Protein AF-A0A7I0JDN5-F1 (afdb_monomer)

Mean predicted aligned error: 4.57 Å

Secondary structure (DSSP, 8-state):
---SEEEEEEEEEETT-S--BGGGTS-TT-EEEEETT-HHHHHHHHH-SSSEEEEESSHHHHHHHHHTTS-SEEEEEHHHHHHHHHHSTTEEEPBS-SEEEEE-----TT-HHHHHHHHHHHHHH--S----

Nearest PDB structures (foldseek):
  5eyf-assembly1_A  TM=8.204E-01  e=5.327E-08  Enterococcus faecium DO
  5tuj-assembly1_C  TM=7.824E-01  e=2.638E-07  unidentified
  4i62-assembly1_A  TM=7.120E-01  e=2.638E-07  Streptococcus pneumoniae str. Canada MDR_19A
  4oen-assembly1_A  TM=6.944E-01  e=1.585E-05  Streptococcus pneumoniae str. Canada MDR_19A
  6h30-assembly2_B  TM=6.878E-01  e=5.016E-05  Lactococcus lactis subsp. lactis Il1403

Foldseek 3Di:
DFFQDKWFKFKKAFPPAPQAARVRQQAAPAEEEEAPPDPVVVLVVVVRDHYHYHYDPDQVVQVVCRVVVVGGIYMDTPVVSVVVCVVDPRMDTHPDTSDIGGDDDDDDPVPVVVVVVRVVVSVVPGPPDDDD

Sequence (132 aa):
SPPYTTVTASFLVPDSSPLGSVGHVDVEGVRIAAAKTAAYTKQLERQVRNAILLHTENPASALDMLISSQCDAAAGLTESLSRFCEENPGFRVVEGTFSKVPQAIAVHRRCAHASTFLSDFIRQHCSADKPS

pLDDT: mean 93.85, std 10.99, range [36.09, 98.75]

Radius of gyration: 17.61 Å; Cα contacts (8 Å, |Δi|>4): 240; chains: 1; bounding box: 42×34×50 Å

Structure (mmCIF, N/CA/C/O backbone):
data_AF-A0A7I0JDN5-F1
#
_entry.id   AF-A0A7I0JDN5-F1
#
loop_
_atom_site.group_PDB
_atom_site.id
_atom_site.type_symbol
_atom_site.label_atom_id
_atom_site.label_alt_id
_atom_site.label_comp_id
_atom_site.label_asym_id
_atom_site.label_entity_id
_atom_site.label_seq_id
_atom_site.pdbx_PDB_ins_code
_atom_site.Cartn_x
_atom_site.Cartn_y
_atom_site.Cartn_z
_atom_site.occupancy
_atom_site.B_iso_or_equiv
_atom_site.auth_seq_id
_atom_site.auth_comp_id
_atom_site.auth_asym_id
_atom_site.auth_atom_id
_atom_site.pdbx_PDB_model_num
ATOM 1 N N . SER A 1 1 ? 12.452 -3.022 -20.667 1.00 90.81 1 SER A N 1
ATOM 2 C CA . SER A 1 1 ? 13.223 -4.076 -19.980 1.00 90.81 1 SER A CA 1
ATOM 3 C C . SER A 1 1 ? 12.254 -5.080 -19.360 1.00 90.81 1 SER A C 1
ATOM 5 O O . SER A 1 1 ? 11.068 -4.754 -19.297 1.00 90.81 1 SER A O 1
ATOM 7 N N . PRO A 1 2 ? 12.693 -6.253 -18.865 1.00 92.56 2 PRO A N 1
ATOM 8 C CA . PRO A 1 2 ? 11.922 -6.967 -17.850 1.00 92.56 2 PRO A CA 1
ATOM 9 C C . PRO A 1 2 ? 11.759 -6.092 -16.588 1.00 92.56 2 PRO A C 1
ATOM 11 O O . PRO A 1 2 ? 12.497 -5.103 -16.435 1.00 92.56 2 PRO A O 1
ATOM 14 N N . PRO A 1 3 ? 10.795 -6.409 -15.708 1.00 92.56 3 PRO A N 1
ATOM 15 C CA . PRO A 1 3 ? 10.651 -5.714 -14.438 1.00 92.56 3 PRO A CA 1
ATOM 16 C C . PRO A 1 3 ? 11.897 -5.882 -13.567 1.00 92.56 3 PRO A C 1
ATOM 18 O O . PRO A 1 3 ? 12.467 -6.968 -13.523 1.00 92.56 3 PRO A O 1
ATOM 21 N N . TYR A 1 4 ? 12.314 -4.822 -12.879 1.00 90.69 4 TYR A N 1
ATOM 22 C CA . TYR A 1 4 ? 13.451 -4.859 -11.946 1.00 90.69 4 TYR A CA 1
ATOM 23 C C . TYR A 1 4 ? 13.026 -4.755 -10.477 1.00 90.69 4 TYR A C 1
ATOM 25 O O . TYR A 1 4 ? 13.798 -5.087 -9.585 1.00 90.69 4 TYR A O 1
ATOM 33 N N . THR A 1 5 ? 11.806 -4.285 -10.218 1.00 91.19 5 THR A N 1
ATOM 34 C CA . THR A 1 5 ? 11.171 -4.290 -8.897 1.00 91.19 5 THR A CA 1
ATOM 35 C C . THR A 1 5 ? 9.655 -4.259 -9.063 1.00 91.19 5 THR A C 1
ATOM 37 O O . THR A 1 5 ? 9.148 -4.028 -10.165 1.00 91.19 5 THR A O 1
ATOM 40 N N . THR A 1 6 ? 8.920 -4.468 -7.978 1.00 91.56 6 THR A N 1
ATOM 41 C CA . THR A 1 6 ? 7.467 -4.307 -7.940 1.00 91.56 6 THR A CA 1
ATOM 42 C C . THR A 1 6 ? 7.106 -3.348 -6.821 1.00 91.56 6 THR A C 1
ATOM 44 O O . THR A 1 6 ? 7.432 -3.587 -5.664 1.00 91.56 6 THR A O 1
ATOM 47 N N . VAL A 1 7 ? 6.393 -2.279 -7.168 1.00 93.38 7 VAL A N 1
ATOM 48 C CA . VAL A 1 7 ? 5.793 -1.382 -6.178 1.00 93.38 7 VAL A CA 1
ATOM 49 C C . VAL A 1 7 ? 4.442 -1.959 -5.791 1.00 93.38 7 VAL A C 1
ATOM 51 O O . VAL A 1 7 ? 3.606 -2.216 -6.659 1.00 93.38 7 VAL A O 1
ATOM 54 N N . THR A 1 8 ? 4.221 -2.169 -4.499 1.00 97.06 8 THR A N 1
ATOM 55 C CA . THR A 1 8 ? 2.973 -2.735 -3.988 1.00 97.06 8 THR A CA 1
ATOM 56 C C . THR A 1 8 ? 2.269 -1.783 -3.038 1.00 97.06 8 THR A C 1
ATOM 58 O O . THR A 1 8 ? 2.909 -0.967 -2.375 1.00 97.06 8 THR A O 1
ATOM 61 N N . ALA A 1 9 ? 0.944 -1.900 -2.961 1.00 98.00 9 ALA A N 1
ATOM 62 C CA . ALA A 1 9 ? 0.128 -1.178 -1.993 1.00 98.00 9 ALA A CA 1
ATOM 63 C C . ALA A 1 9 ? -0.750 -2.142 -1.190 1.00 98.00 9 ALA A C 1
ATOM 65 O O . ALA A 1 9 ? -1.279 -3.123 -1.730 1.00 98.00 9 ALA A O 1
ATOM 66 N N . SER A 1 10 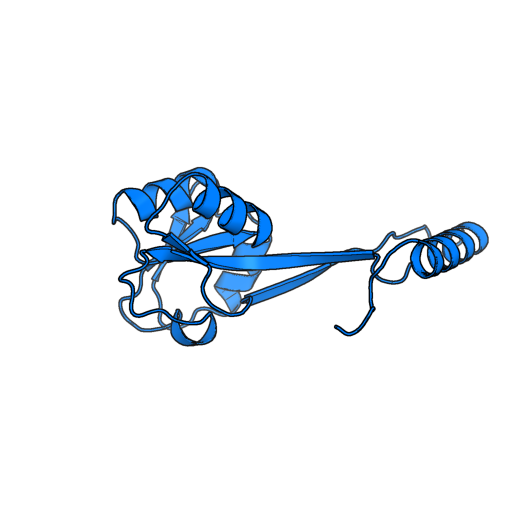? -0.879 -1.856 0.102 1.00 98.44 10 SER A N 1
ATOM 67 C CA . SER A 1 10 ? -1.680 -2.620 1.058 1.00 98.44 10 SER A CA 1
ATOM 68 C C . SER A 1 10 ? -2.325 -1.679 2.081 1.00 98.44 10 SER A C 1
ATOM 70 O O . SER A 1 10 ? -2.304 -0.456 1.908 1.00 98.44 10 SER A O 1
ATOM 72 N N . PHE A 1 11 ? -2.924 -2.254 3.118 1.00 98.62 11 PHE A N 1
ATOM 73 C CA . PHE A 1 11 ? -3.548 -1.528 4.211 1.00 98.62 11 PHE A CA 1
ATOM 74 C C . PHE A 1 11 ? -2.761 -1.695 5.504 1.00 98.62 11 PHE A C 1
ATOM 76 O O . PHE A 1 11 ? -2.255 -2.777 5.803 1.00 98.62 11 PHE A O 1
ATOM 83 N N . LEU A 1 12 ? -2.706 -0.622 6.277 1.00 98.75 12 LEU A N 1
ATOM 84 C CA . LEU A 1 12 ? -2.263 -0.607 7.659 1.00 98.75 12 LEU A CA 1
ATOM 85 C C . LEU A 1 12 ? -3.491 -0.587 8.569 1.00 98.75 12 LEU A C 1
ATOM 87 O O . LEU A 1 12 ? -4.450 0.136 8.289 1.00 98.75 12 LEU A O 1
ATOM 91 N N . VAL A 1 13 ? -3.451 -1.365 9.646 1.00 98.69 13 VAL A N 1
ATOM 92 C CA . VAL A 1 13 ? -4.510 -1.448 10.660 1.00 98.69 13 VAL A CA 1
ATOM 93 C C . VAL A 1 13 ? -3.896 -1.517 12.063 1.00 98.69 13 VAL A C 1
ATOM 95 O O . VAL A 1 13 ? -2.737 -1.920 12.188 1.00 98.69 13 VAL A O 1
ATOM 98 N N . PRO A 1 14 ? -4.637 -1.171 13.131 1.00 98.31 14 PRO A N 1
ATOM 99 C CA . PRO A 1 14 ? -4.225 -1.486 14.497 1.00 98.31 14 PRO A CA 1
ATOM 100 C C . PRO A 1 14 ? -4.066 -2.999 14.698 1.00 98.31 14 PRO A C 1
ATOM 102 O O . PRO A 1 14 ? -4.804 -3.783 14.098 1.00 98.31 14 PRO A O 1
ATOM 105 N N . ASP A 1 15 ? -3.173 -3.427 15.588 1.00 97.69 15 ASP A N 1
ATOM 106 C CA . ASP A 1 15 ? -2.943 -4.855 15.866 1.00 97.69 15 ASP A CA 1
ATOM 107 C C . ASP A 1 15 ? -4.201 -5.578 16.361 1.00 97.69 15 ASP A C 1
ATOM 109 O O . ASP A 1 15 ? -4.434 -6.736 16.013 1.00 97.69 15 ASP A O 1
ATOM 113 N N . SER A 1 16 ? -5.049 -4.874 17.115 1.00 96.62 16 SER A N 1
ATOM 114 C CA . SER A 1 16 ? -6.336 -5.368 17.617 1.00 96.62 16 SER A CA 1
ATOM 115 C C . SER A 1 16 ? -7.425 -5.479 16.544 1.00 96.62 16 SER A C 1
ATOM 117 O O . SER A 1 16 ? -8.502 -6.008 16.823 1.00 96.62 16 SER A O 1
ATOM 119 N N . SER A 1 17 ? -7.180 -4.977 15.330 1.00 97.12 17 SER A N 1
ATOM 120 C CA . SER A 1 17 ? -8.163 -4.998 14.250 1.00 97.12 17 SER A CA 1
ATOM 121 C C . SER A 1 17 ? -8.444 -6.429 13.779 1.00 97.12 17 SER A C 1
ATOM 123 O O . SER A 1 17 ? -7.500 -7.195 13.548 1.00 97.12 17 SER A O 1
ATOM 125 N N . PRO A 1 18 ? -9.719 -6.791 13.532 1.00 95.88 18 PRO A N 1
ATOM 126 C CA . PRO A 1 18 ? -10.077 -8.089 12.960 1.00 95.88 18 PRO A CA 1
ATOM 127 C C . PRO A 1 18 ? -9.708 -8.210 11.469 1.00 95.88 18 PRO A C 1
ATOM 129 O O . PRO A 1 18 ? -9.802 -9.294 10.892 1.00 95.88 18 PRO A O 1
ATOM 132 N N . LEU A 1 19 ? -9.293 -7.116 10.819 1.00 96.75 19 LEU A N 1
ATOM 133 C CA . LEU A 1 19 ? -8.948 -7.089 9.398 1.00 96.75 19 LEU A CA 1
ATOM 134 C C . LEU A 1 19 ? -7.602 -7.794 9.158 1.00 96.75 19 LEU A C 1
ATOM 136 O O . LEU A 1 19 ? -6.529 -7.217 9.337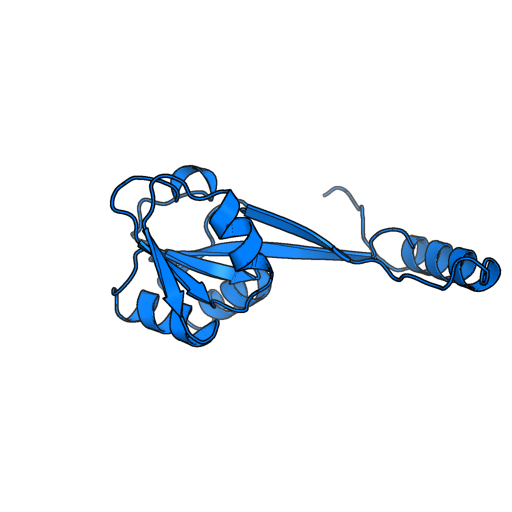 1.00 96.75 19 LEU A O 1
ATOM 140 N N . GLY A 1 20 ? -7.648 -9.078 8.802 1.00 94.00 20 GLY A N 1
ATOM 141 C CA . GLY A 1 20 ? -6.447 -9.911 8.643 1.00 94.00 20 GLY A CA 1
ATOM 142 C C . GLY A 1 20 ? -5.736 -9.756 7.296 1.00 94.00 20 GLY A C 1
ATOM 143 O O . GLY A 1 20 ? -4.510 -9.750 7.242 1.00 94.00 20 GLY A O 1
ATOM 144 N N . SER A 1 21 ? -6.492 -9.588 6.211 1.00 97.06 21 SER A N 1
ATOM 145 C CA . SER A 1 21 ? -5.965 -9.583 4.845 1.00 97.06 21 SER A CA 1
ATOM 146 C C . SER A 1 21 ? -6.687 -8.569 3.967 1.00 97.06 21 SER A C 1
ATOM 148 O O . SER A 1 21 ? -7.824 -8.191 4.250 1.00 97.06 21 SER A O 1
ATOM 150 N N . VAL A 1 22 ? -6.051 -8.173 2.862 1.00 96.75 22 VAL A N 1
ATOM 151 C CA . VAL A 1 22 ? -6.624 -7.256 1.860 1.00 96.75 22 VAL A CA 1
ATOM 152 C C . VAL A 1 22 ? -8.032 -7.671 1.416 1.00 96.75 22 VAL A C 1
ATOM 154 O O . VAL A 1 22 ? -8.887 -6.810 1.223 1.00 96.75 22 VAL A O 1
ATOM 157 N N . GLY A 1 23 ? -8.289 -8.977 1.278 1.00 93.88 23 GLY A N 1
ATOM 158 C CA . GLY A 1 23 ? -9.583 -9.503 0.835 1.00 93.88 23 GLY A CA 1
ATOM 159 C C . GLY A 1 23 ? -10.726 -9.311 1.837 1.00 93.88 23 GLY A C 1
ATOM 160 O O . GLY A 1 23 ? -11.883 -9.419 1.448 1.00 93.88 23 GLY A O 1
ATOM 161 N N . HIS A 1 24 ? -10.419 -9.007 3.099 1.00 93.19 24 HIS A N 1
ATOM 162 C CA . HIS A 1 24 ? -11.407 -8.800 4.161 1.00 93.19 24 HIS A CA 1
ATOM 163 C C . HIS A 1 24 ? -11.629 -7.322 4.511 1.00 93.19 24 HIS A C 1
ATOM 165 O O . HIS A 1 24 ? -12.427 -7.027 5.394 1.00 93.19 24 HIS A O 1
ATOM 171 N N . VAL A 1 25 ? -10.930 -6.392 3.851 1.00 95.88 25 VAL A N 1
ATOM 172 C CA . VAL A 1 25 ? -11.034 -4.953 4.154 1.00 95.88 25 VAL A CA 1
ATOM 173 C C . VAL A 1 25 ? -12.255 -4.307 3.485 1.00 95.88 25 VAL A C 1
ATOM 175 O O . VAL A 1 25 ? -12.817 -3.365 4.033 1.00 95.88 25 VAL A O 1
ATOM 178 N N . ASP A 1 26 ? -12.707 -4.815 2.334 1.00 97.19 26 ASP A N 1
ATOM 179 C CA . ASP A 1 26 ? -13.872 -4.280 1.610 1.00 97.19 26 ASP A CA 1
ATOM 180 C C . ASP A 1 26 ? -15.206 -4.840 2.137 1.00 97.19 26 ASP A C 1
ATOM 182 O O . ASP A 1 26 ? -15.904 -5.607 1.465 1.00 97.19 26 ASP A O 1
ATOM 186 N N . VAL A 1 27 ? -15.553 -4.463 3.365 1.00 96.94 27 VAL A N 1
ATOM 187 C CA . VAL A 1 27 ? -16.798 -4.854 4.039 1.00 96.94 27 VAL A CA 1
ATOM 188 C C . VAL A 1 27 ? -17.573 -3.625 4.510 1.00 96.94 27 VAL A C 1
ATOM 190 O O . VAL A 1 27 ? -17.002 -2.559 4.740 1.00 96.94 27 VAL A O 1
ATOM 193 N N . GLU A 1 28 ? -18.891 -3.772 4.641 1.00 97.38 28 GLU A N 1
ATOM 194 C CA . GLU A 1 28 ? -19.772 -2.687 5.072 1.00 97.38 28 GLU A CA 1
ATOM 195 C C . GLU A 1 28 ? -19.351 -2.136 6.445 1.00 97.38 28 GLU A C 1
ATOM 197 O O . GLU A 1 28 ? -19.009 -2.882 7.362 1.00 97.38 28 GLU A O 1
ATOM 202 N N . GLY A 1 29 ? -19.356 -0.808 6.574 1.00 96.56 29 GLY A N 1
ATOM 203 C CA . GLY A 1 29 ? -18.999 -0.105 7.807 1.00 96.56 29 GLY A CA 1
ATOM 204 C C . GLY A 1 29 ? -17.501 0.144 8.014 1.00 96.56 29 GLY A C 1
ATOM 205 O O . GLY A 1 29 ? -17.162 1.021 8.805 1.00 96.56 29 GLY A O 1
ATOM 206 N N . VAL A 1 30 ? -16.607 -0.538 7.286 1.00 98.25 30 VAL A N 1
ATOM 207 C CA . VAL A 1 30 ? -15.161 -0.257 7.347 1.00 98.25 30 VAL A CA 1
ATOM 208 C C . VAL A 1 30 ? -14.840 1.043 6.617 1.00 98.25 30 VAL A C 1
ATOM 210 O O . VAL A 1 30 ? -15.245 1.247 5.474 1.00 98.25 30 VAL A O 1
ATOM 213 N N . ARG A 1 31 ? -14.075 1.922 7.267 1.00 98.69 31 ARG A N 1
ATOM 214 C CA . ARG A 1 31 ? -13.593 3.194 6.720 1.00 98.69 31 ARG A CA 1
ATOM 215 C C . ARG A 1 31 ? -12.123 3.073 6.345 1.00 98.69 31 ARG A C 1
ATOM 217 O O . ARG A 1 31 ? -11.271 2.840 7.203 1.00 98.69 31 ARG A O 1
ATOM 224 N N . ILE A 1 32 ? -11.818 3.292 5.074 1.00 98.69 32 ILE A N 1
ATOM 225 C CA . ILE A 1 32 ? -10.467 3.210 4.520 1.00 98.69 32 ILE A CA 1
ATOM 226 C C . ILE A 1 32 ? -9.991 4.622 4.185 1.00 98.69 32 ILE A C 1
ATOM 228 O O . ILE A 1 32 ? -10.567 5.268 3.315 1.00 98.69 32 ILE A O 1
ATOM 232 N N . ALA A 1 33 ? -8.930 5.103 4.829 1.00 98.75 33 ALA A N 1
ATOM 233 C CA . ALA A 1 33 ? -8.297 6.370 4.468 1.00 98.75 33 ALA A CA 1
ATOM 234 C C . ALA A 1 33 ? -7.294 6.177 3.320 1.00 98.75 33 ALA A C 1
ATOM 236 O O . ALA A 1 33 ? -6.449 5.282 3.374 1.00 98.75 33 ALA A O 1
ATOM 237 N N . ALA A 1 34 ? -7.357 7.018 2.286 1.00 98.56 34 ALA A N 1
ATOM 238 C CA . ALA A 1 34 ? -6.432 6.978 1.154 1.00 98.56 34 ALA A CA 1
ATOM 239 C C . ALA A 1 34 ? -6.170 8.376 0.573 1.00 98.56 34 ALA A C 1
ATOM 241 O O . ALA A 1 34 ? -7.090 9.165 0.352 1.00 98.56 34 ALA A O 1
ATOM 242 N N . ALA A 1 35 ? -4.911 8.667 0.242 1.00 98.19 35 ALA A N 1
ATOM 243 C CA . ALA A 1 35 ? -4.536 9.942 -0.364 1.00 98.19 35 ALA A CA 1
ATOM 244 C C . ALA A 1 35 ? -5.141 10.092 -1.765 1.00 98.19 35 ALA A C 1
ATOM 246 O O . ALA A 1 35 ? -4.876 9.274 -2.649 1.00 98.19 35 ALA A O 1
ATOM 247 N N . LYS A 1 36 ? -5.916 11.155 -2.004 1.00 96.25 36 LYS A N 1
ATOM 248 C CA . LYS A 1 36 ? -6.699 11.340 -3.241 1.00 96.25 36 LYS A CA 1
ATOM 249 C C . LYS A 1 36 ? -5.862 11.271 -4.522 1.00 96.25 36 LYS A C 1
ATOM 251 O O . LYS A 1 36 ? -6.311 10.749 -5.536 1.00 96.25 36 LYS A O 1
ATOM 256 N N . THR A 1 37 ? -4.650 11.816 -4.492 1.00 93.12 37 THR A N 1
ATOM 257 C CA . THR A 1 37 ? -3.770 11.924 -5.667 1.00 93.12 37 THR A CA 1
ATOM 258 C C . THR A 1 37 ? -2.806 10.748 -5.817 1.00 93.12 37 THR A C 1
ATOM 260 O O . THR A 1 37 ? -2.051 10.699 -6.789 1.00 93.12 37 THR A O 1
ATOM 263 N N . ALA A 1 38 ? -2.815 9.784 -4.891 1.00 94.06 38 ALA A N 1
ATOM 264 C CA . ALA A 1 38 ? -1.908 8.650 -4.965 1.00 94.06 38 ALA A CA 1
ATOM 265 C C . ALA A 1 38 ? -2.319 7.666 -6.068 1.00 94.06 38 ALA A C 1
ATOM 267 O O . ALA A 1 38 ? -3.492 7.336 -6.249 1.00 94.06 38 ALA A O 1
ATOM 268 N N . ALA A 1 39 ? -1.323 7.138 -6.785 1.00 91.88 39 ALA A N 1
ATOM 269 C CA . ALA A 1 39 ? -1.551 6.207 -7.888 1.00 91.88 39 ALA A CA 1
ATOM 270 C C . ALA A 1 39 ? -2.314 4.941 -7.452 1.00 91.88 39 ALA A C 1
ATOM 272 O O . ALA A 1 39 ? -3.169 4.455 -8.193 1.00 91.88 39 ALA A O 1
ATOM 273 N N . TYR A 1 40 ? -2.048 4.436 -6.240 1.00 94.94 40 TYR A N 1
ATOM 274 C CA . TYR A 1 40 ? -2.744 3.270 -5.690 1.00 94.94 40 TYR A CA 1
ATOM 275 C C . TYR A 1 40 ? -4.222 3.554 -5.379 1.00 94.94 40 TYR A C 1
ATOM 277 O O . TYR A 1 40 ? -5.038 2.642 -5.488 1.00 94.94 40 TYR A O 1
ATOM 285 N N . THR A 1 41 ? -4.596 4.801 -5.066 1.00 96.44 41 THR A N 1
ATOM 286 C CA . THR A 1 41 ? -5.979 5.177 -4.727 1.00 96.44 41 THR A CA 1
ATOM 287 C C . THR A 1 41 ? -6.902 5.008 -5.921 1.00 96.44 41 THR A C 1
ATOM 289 O O . THR A 1 41 ? -7.964 4.412 -5.795 1.00 96.44 41 THR A O 1
ATOM 292 N N . LYS A 1 42 ? -6.453 5.391 -7.120 1.00 93.50 42 LYS A N 1
ATOM 293 C CA . LYS A 1 42 ? -7.218 5.169 -8.356 1.00 93.50 42 LYS A CA 1
ATOM 294 C C . LYS A 1 42 ? -7.520 3.688 -8.613 1.00 93.50 42 LYS A C 1
ATOM 296 O O . LYS A 1 42 ? -8.529 3.352 -9.229 1.00 93.50 42 LYS A O 1
ATOM 301 N N . GLN A 1 43 ? -6.615 2.792 -8.216 1.00 92.44 43 GLN A N 1
ATOM 302 C CA . GLN A 1 43 ? -6.855 1.353 -8.315 1.00 92.44 43 GLN A CA 1
ATOM 303 C C . GLN A 1 43 ? -7.808 0.878 -7.216 1.00 92.44 43 GLN A C 1
ATOM 305 O O . GLN A 1 43 ? -8.724 0.113 -7.509 1.00 92.44 43 GLN A O 1
ATOM 310 N N . LEU A 1 44 ? -7.618 1.368 -5.992 1.00 96.06 44 LEU A N 1
ATOM 311 C CA . LEU A 1 44 ? -8.454 1.061 -4.839 1.00 96.06 44 LEU A CA 1
ATOM 312 C C . LEU A 1 44 ? -9.925 1.446 -5.070 1.00 96.06 44 LEU A C 1
ATOM 314 O O . LEU A 1 44 ? -10.807 0.624 -4.853 1.00 96.06 44 LEU A O 1
ATOM 318 N N . GLU A 1 45 ? -10.185 2.635 -5.620 1.00 96.00 45 GLU A N 1
ATOM 319 C CA . GLU A 1 45 ? -11.525 3.125 -5.994 1.00 96.00 45 GLU A CA 1
ATOM 320 C C . GLU A 1 45 ? -12.271 2.196 -6.965 1.00 96.00 45 GLU A C 1
ATOM 322 O O . GLU A 1 45 ? -13.496 2.190 -7.009 1.00 96.00 45 GLU A O 1
ATOM 327 N N . ARG A 1 46 ? -11.546 1.411 -7.771 1.00 94.69 46 ARG A N 1
ATOM 328 C CA . ARG A 1 46 ? -12.145 0.445 -8.709 1.00 94.69 46 ARG A CA 1
ATOM 329 C C . ARG A 1 46 ? -12.450 -0.902 -8.059 1.00 94.69 46 ARG A C 1
ATOM 331 O O . ARG A 1 46 ? -13.164 -1.708 -8.654 1.00 94.69 46 ARG A O 1
ATOM 338 N N . GLN A 1 47 ? -11.835 -1.179 -6.914 1.00 93.44 47 GLN A N 1
ATOM 339 C CA . GLN A 1 47 ? -11.902 -2.463 -6.223 1.00 93.44 47 GLN A CA 1
ATOM 340 C C . GLN A 1 47 ? -12.883 -2.426 -5.052 1.00 93.44 47 GLN A C 1
ATOM 342 O O . GLN A 1 47 ? -13.625 -3.388 -4.888 1.00 93.44 47 GLN A O 1
ATOM 347 N N . VAL A 1 48 ? -12.899 -1.330 -4.287 1.00 96.19 48 VAL A N 1
ATOM 348 C CA . VAL A 1 48 ? -13.774 -1.139 -3.123 1.00 96.19 48 VAL A CA 1
ATOM 349 C C . VAL A 1 48 ? -1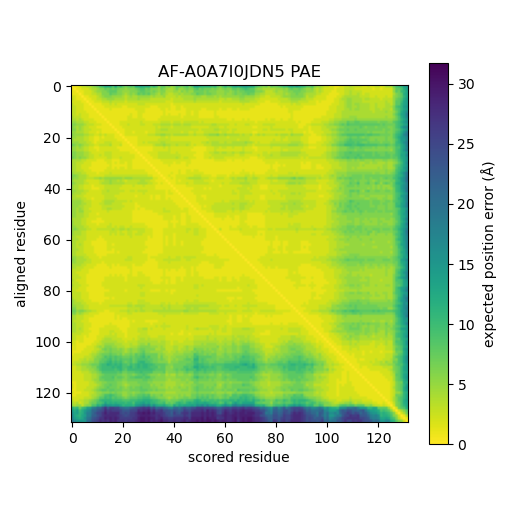5.229 -1.007 -3.565 1.00 96.19 48 VAL A C 1
ATOM 351 O O . VAL A 1 48 ? -15.542 -0.206 -4.449 1.00 96.19 48 VAL A O 1
ATOM 354 N N . ARG A 1 49 ? -16.117 -1.793 -2.951 1.00 97.06 49 ARG A N 1
ATOM 355 C CA . ARG A 1 49 ? -17.561 -1.797 -3.232 1.00 97.06 49 ARG A CA 1
ATOM 356 C C . ARG A 1 49 ? -18.426 -1.585 -1.996 1.00 97.06 49 ARG A C 1
ATOM 358 O O . ARG A 1 49 ? -19.497 -1.003 -2.131 1.00 97.06 49 ARG A O 1
ATOM 365 N N . ASN A 1 50 ? -17.989 -2.067 -0.835 1.00 97.81 50 ASN A N 1
ATOM 366 C CA . ASN A 1 50 ? -18.783 -2.093 0.396 1.00 97.81 50 ASN A CA 1
ATOM 367 C C . ASN A 1 50 ? -18.212 -1.166 1.476 1.00 97.81 50 ASN A C 1
ATOM 369 O O . ASN A 1 50 ? -18.972 -0.581 2.246 1.00 97.81 50 ASN A O 1
ATOM 373 N N . ALA A 1 51 ? -16.885 -1.035 1.542 1.00 98.25 51 ALA A N 1
ATOM 374 C CA . ALA A 1 51 ? -16.231 -0.137 2.483 1.00 98.25 51 ALA A CA 1
ATOM 375 C C . ALA A 1 51 ? -16.375 1.339 2.072 1.00 98.25 51 ALA A C 1
ATOM 377 O O . ALA A 1 51 ? -16.585 1.690 0.908 1.00 98.25 51 ALA A O 1
ATOM 378 N N . ILE A 1 52 ? -16.225 2.225 3.051 1.00 98.44 52 ILE A N 1
ATOM 379 C CA . ILE A 1 52 ? -16.278 3.675 2.879 1.00 98.44 52 ILE A CA 1
ATOM 380 C C . ILE A 1 52 ? -14.863 4.178 2.608 1.00 98.44 52 ILE A C 1
ATOM 382 O O . ILE A 1 52 ? -13.987 4.078 3.467 1.00 98.44 52 ILE A O 1
ATOM 386 N N . LEU A 1 53 ? -14.638 4.768 1.436 1.00 98.25 53 LEU A N 1
ATOM 387 C CA . LEU A 1 53 ? -13.354 5.376 1.104 1.00 98.25 53 LEU A CA 1
ATOM 388 C C . LEU A 1 53 ? -13.320 6.844 1.560 1.00 98.25 53 LEU A C 1
ATOM 390 O O . LEU A 1 53 ? -14.086 7.679 1.079 1.00 98.25 53 LEU A O 1
ATOM 394 N N . LEU A 1 54 ? -12.418 7.158 2.488 1.00 98.56 54 LEU A N 1
ATOM 395 C CA . LEU A 1 54 ? -12.149 8.503 2.989 1.00 98.56 54 LEU A CA 1
ATOM 396 C C . LEU A 1 54 ? -10.909 9.063 2.288 1.00 98.56 54 LEU A C 1
ATOM 398 O O . LEU A 1 54 ? -9.809 8.524 2.408 1.00 98.56 54 LEU A O 1
ATOM 402 N N . HIS A 1 55 ? -11.075 10.159 1.554 1.00 98.50 55 HIS A N 1
ATOM 403 C CA . HIS A 1 55 ? -9.966 10.784 0.843 1.00 98.50 55 HIS A CA 1
ATOM 404 C C . HIS A 1 55 ? -9.212 11.782 1.715 1.00 98.50 55 HIS A C 1
ATOM 406 O O . HIS A 1 55 ? -9.814 12.690 2.285 1.00 98.50 55 HIS A O 1
ATOM 412 N N . THR A 1 56 ? -7.886 11.664 1.734 1.00 98.50 56 THR A N 1
ATOM 413 C CA . THR A 1 56 ? -6.983 12.618 2.390 1.00 98.50 56 THR A CA 1
ATOM 414 C C . THR A 1 56 ? -6.155 13.400 1.373 1.00 98.50 56 THR A C 1
ATOM 416 O O . THR A 1 56 ? -6.064 13.029 0.197 1.00 98.50 56 THR A O 1
ATOM 419 N N . GLU A 1 57 ? -5.537 14.497 1.814 1.00 97.00 57 GLU A N 1
ATOM 420 C CA . GLU A 1 57 ? -4.688 15.334 0.955 1.00 97.00 57 GLU A CA 1
ATOM 421 C C . GLU A 1 57 ? -3.400 14.619 0.531 1.00 97.00 57 GLU A C 1
ATOM 423 O O . GLU A 1 57 ? -2.946 14.756 -0.605 1.00 97.00 57 GLU A O 1
ATOM 428 N N . ASN A 1 58 ? -2.818 13.835 1.439 1.00 97.50 58 ASN A N 1
ATOM 429 C CA . ASN A 1 58 ? -1.557 13.137 1.235 1.00 97.50 58 ASN A CA 1
ATOM 430 C C . ASN A 1 58 ? -1.499 11.836 2.073 1.00 97.50 58 ASN A C 1
ATOM 432 O O . ASN A 1 58 ? -2.358 11.618 2.937 1.00 97.50 58 ASN A O 1
ATOM 436 N N . PRO A 1 59 ? -0.518 10.945 1.816 1.00 96.56 59 PRO A N 1
ATOM 437 C CA . PRO A 1 59 ? -0.420 9.664 2.517 1.00 96.56 59 PRO A CA 1
ATOM 438 C C . PRO A 1 59 ? -0.195 9.782 4.027 1.00 96.56 59 PRO A C 1
ATOM 440 O O . PRO A 1 59 ? -0.738 8.969 4.766 1.00 96.56 59 PRO A O 1
ATOM 443 N N . ALA A 1 60 ? 0.552 10.789 4.494 1.00 97.00 60 ALA A N 1
ATOM 444 C CA . ALA A 1 60 ? 0.780 10.987 5.926 1.00 97.00 60 ALA A CA 1
ATOM 445 C C . ALA A 1 60 ? -0.541 11.281 6.650 1.00 97.00 60 ALA A C 1
ATOM 447 O O . ALA A 1 60 ? -0.860 10.619 7.628 1.00 97.00 60 ALA A O 1
ATOM 448 N N . SER A 1 61 ? -1.393 12.136 6.075 1.00 97.94 61 SER A N 1
ATOM 449 C CA . SER A 1 61 ? -2.717 12.417 6.639 1.00 97.94 61 SER A CA 1
ATOM 450 C C . SER A 1 61 ? -3.637 11.188 6.697 1.00 97.94 61 SER A C 1
ATOM 452 O O . SER A 1 61 ? -4.513 11.130 7.554 1.00 97.94 61 SER A O 1
ATOM 454 N N . ALA A 1 62 ? -3.462 10.190 5.819 1.00 98.44 62 ALA A N 1
ATOM 455 C CA . ALA A 1 62 ? -4.208 8.929 5.926 1.00 98.44 62 ALA A CA 1
ATOM 456 C C . ALA A 1 62 ? -3.758 8.094 7.136 1.00 98.44 62 ALA A C 1
ATOM 458 O O . ALA A 1 62 ? -4.592 7.468 7.789 1.00 98.44 62 ALA A O 1
ATOM 459 N N . LEU A 1 63 ? -2.459 8.114 7.450 1.00 98.31 63 LEU A N 1
ATOM 460 C CA . LEU A 1 63 ? -1.906 7.480 8.648 1.00 98.31 63 LEU A CA 1
ATOM 461 C C . LEU A 1 63 ? -2.341 8.229 9.913 1.00 98.31 63 LEU A C 1
ATOM 463 O O . LEU A 1 63 ? -2.789 7.591 10.860 1.00 98.31 63 LEU A O 1
ATOM 467 N N . ASP A 1 64 ? -2.321 9.564 9.903 1.00 98.06 64 ASP A N 1
ATOM 468 C CA . ASP A 1 64 ? -2.771 10.389 11.036 1.00 98.06 64 ASP A CA 1
ATOM 469 C C . ASP A 1 64 ? -4.236 10.114 11.408 1.00 98.06 64 ASP A C 1
ATOM 471 O O . ASP A 1 64 ? -4.582 10.030 12.592 1.00 98.06 64 ASP A O 1
ATOM 475 N N . MET A 1 65 ? -5.102 9.922 10.404 1.00 98.50 65 MET A N 1
ATOM 476 C CA . MET A 1 65 ? -6.494 9.518 10.622 1.00 98.50 65 MET A CA 1
ATOM 477 C C . MET A 1 65 ? -6.595 8.147 11.296 1.00 98.50 65 MET A C 1
ATOM 479 O O . MET A 1 65 ? -7.441 7.975 12.174 1.00 98.50 65 MET A O 1
ATOM 483 N N . LEU A 1 66 ? -5.741 7.189 10.923 1.00 98.44 66 LEU A N 1
ATOM 484 C CA . LEU A 1 66 ? -5.724 5.860 11.538 1.00 98.44 66 LEU A CA 1
ATOM 485 C C . LEU A 1 66 ? -5.268 5.934 12.997 1.00 98.44 66 LEU A C 1
ATOM 487 O O . LEU A 1 66 ? -5.935 5.390 13.874 1.00 98.44 66 LEU A O 1
ATOM 491 N N . ILE A 1 67 ? -4.182 6.665 13.265 1.00 97.56 67 ILE A N 1
ATOM 492 C CA . ILE A 1 67 ? -3.666 6.904 14.623 1.00 97.56 67 ILE A CA 1
ATOM 493 C C . ILE A 1 67 ? -4.745 7.561 15.492 1.00 97.56 67 ILE A C 1
ATOM 495 O O . ILE A 1 67 ? -4.966 7.165 16.635 1.00 97.56 67 ILE A O 1
ATOM 499 N N . SER A 1 68 ? -5.473 8.524 14.928 1.00 97.44 68 SER A N 1
ATOM 500 C CA . SER A 1 68 ? -6.549 9.246 15.615 1.00 97.44 68 SER A CA 1
ATOM 501 C C . SER A 1 68 ? -7.883 8.488 15.651 1.00 97.44 68 SER A C 1
ATOM 503 O O . SER A 1 68 ? -8.899 9.062 16.044 1.00 97.44 68 SER A O 1
ATOM 505 N N . SER A 1 69 ? -7.913 7.213 15.239 1.00 97.12 69 SER A N 1
ATOM 506 C CA . SER A 1 69 ? -9.116 6.360 15.196 1.00 97.12 69 SER A CA 1
ATOM 507 C C . SER A 1 69 ? -10.276 6.919 14.345 1.00 97.12 69 SER A C 1
ATOM 509 O O . SER A 1 69 ? -11.451 6.599 14.550 1.00 97.12 69 SER A O 1
ATOM 511 N N . GLN A 1 70 ? -9.965 7.767 13.363 1.00 98.19 70 GLN A N 1
ATOM 512 C 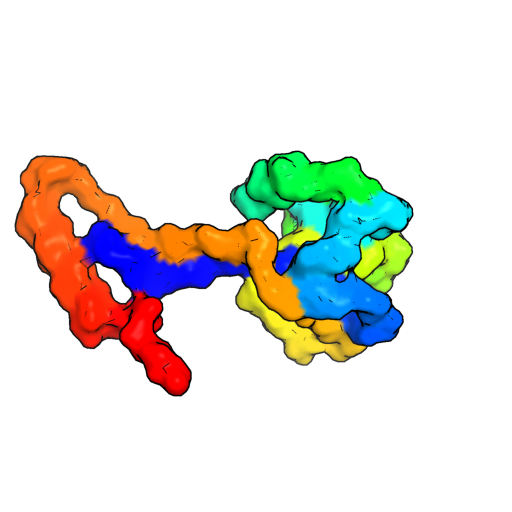CA . GLN A 1 70 ? -10.932 8.361 12.432 1.00 98.19 70 GLN A CA 1
ATOM 513 C C . GLN A 1 70 ? -11.214 7.474 11.210 1.00 98.19 70 GLN A C 1
ATOM 515 O O . GLN A 1 70 ? -12.173 7.722 10.476 1.00 98.19 70 GLN A O 1
ATOM 520 N N . CYS A 1 71 ? -10.416 6.432 11.007 1.00 98.56 71 CYS A N 1
ATOM 521 C CA . CYS A 1 71 ? -10.652 5.359 10.050 1.00 98.56 71 CYS A CA 1
ATOM 522 C C . CYS A 1 71 ? -10.242 4.012 10.661 1.00 98.56 71 CYS A C 1
ATOM 524 O O . CYS A 1 71 ? -9.638 3.968 11.731 1.00 98.56 71 CYS A O 1
ATOM 526 N N . ASP A 1 72 ? -10.588 2.923 9.981 1.00 98.50 72 ASP A N 1
ATOM 527 C CA . ASP A 1 72 ? -10.342 1.554 10.450 1.00 98.50 72 ASP A CA 1
ATOM 528 C C . ASP A 1 72 ? -9.146 0.911 9.719 1.00 98.50 72 ASP A C 1
ATOM 530 O O . ASP A 1 72 ? -8.524 -0.026 10.224 1.00 98.50 72 ASP A O 1
ATOM 534 N N . ALA A 1 73 ? -8.801 1.443 8.541 1.00 98.69 73 ALA A N 1
ATOM 535 C CA . ALA A 1 73 ? -7.619 1.089 7.765 1.00 98.69 73 ALA A CA 1
ATOM 536 C C . ALA A 1 73 ? -7.052 2.311 7.020 1.00 98.69 73 ALA A C 1
ATOM 538 O O . ALA A 1 73 ? -7.805 3.179 6.572 1.00 98.69 73 ALA A O 1
ATOM 539 N N . ALA A 1 74 ? -5.734 2.354 6.817 1.00 98.69 74 ALA A N 1
ATOM 540 C CA . ALA A 1 74 ? -5.076 3.332 5.945 1.00 98.69 74 ALA A CA 1
ATOM 541 C C . ALA A 1 74 ? -4.395 2.636 4.762 1.00 98.69 74 ALA A C 1
ATOM 543 O O . ALA A 1 74 ? -3.624 1.695 4.944 1.00 98.69 74 ALA A O 1
ATOM 544 N N . ALA A 1 75 ? -4.670 3.090 3.542 1.00 98.56 75 ALA A N 1
ATOM 545 C CA . ALA A 1 75 ? -4.049 2.574 2.329 1.00 98.56 75 ALA A CA 1
ATOM 546 C C . ALA A 1 75 ? -2.702 3.259 2.064 1.00 98.56 75 ALA A C 1
ATOM 548 O O . ALA A 1 75 ? -2.585 4.482 2.148 1.00 98.56 75 ALA A O 1
ATOM 549 N N . GLY A 1 76 ? -1.692 2.484 1.673 1.00 98.12 76 GLY A N 1
ATOM 550 C CA . GLY A 1 76 ? -0.367 3.019 1.373 1.00 98.12 76 GLY A CA 1
ATOM 551 C C . GLY A 1 76 ? 0.540 2.029 0.656 1.00 98.12 76 GLY A C 1
ATOM 552 O O . GLY A 1 76 ? 0.194 0.863 0.459 1.00 98.12 76 GLY A O 1
ATOM 553 N N . LEU A 1 77 ? 1.720 2.503 0.251 1.00 97.62 77 LEU A N 1
ATOM 554 C CA . LEU A 1 77 ? 2.760 1.635 -0.298 1.00 97.62 77 LEU A CA 1
ATOM 555 C C . LEU A 1 77 ? 3.268 0.697 0.794 1.00 97.62 77 LEU A C 1
ATOM 557 O O . LEU A 1 77 ? 3.598 1.166 1.879 1.00 97.62 77 LEU A O 1
ATOM 561 N N . THR A 1 78 ? 3.368 -0.601 0.503 1.00 97.38 78 THR A N 1
ATOM 562 C CA . THR A 1 78 ? 3.715 -1.622 1.506 1.00 97.38 78 THR A CA 1
ATOM 563 C C . THR A 1 78 ? 5.008 -1.282 2.247 1.00 97.38 78 THR A C 1
ATOM 565 O O . THR A 1 78 ? 5.020 -1.334 3.466 1.00 97.38 78 THR A O 1
ATOM 568 N N . GLU A 1 79 ? 6.052 -0.840 1.540 1.00 95.88 79 GLU A N 1
ATOM 569 C CA . GLU A 1 79 ? 7.327 -0.435 2.151 1.00 95.88 79 GLU A CA 1
ATOM 570 C C . GLU A 1 79 ? 7.170 0.751 3.119 1.00 95.88 79 GLU A C 1
ATOM 572 O O . GLU A 1 79 ? 7.719 0.737 4.219 1.00 95.88 79 GLU A O 1
ATOM 577 N N . SER A 1 80 ? 6.383 1.765 2.743 1.00 96.81 80 SER A N 1
ATOM 578 C CA . SER A 1 80 ? 6.116 2.922 3.605 1.00 96.81 80 SER A CA 1
ATOM 579 C C . SER A 1 80 ? 5.312 2.533 4.845 1.00 96.81 80 SER A C 1
ATOM 581 O O . SER A 1 80 ? 5.589 3.038 5.928 1.00 96.81 80 SER A O 1
ATOM 583 N N . LEU A 1 81 ? 4.343 1.626 4.697 1.00 98.19 81 LEU A N 1
ATOM 584 C CA . LEU A 1 81 ? 3.552 1.120 5.818 1.00 98.19 81 LEU A CA 1
ATOM 585 C C . LEU A 1 81 ? 4.395 0.250 6.761 1.00 98.19 81 LEU A C 1
ATOM 587 O O . LEU A 1 81 ? 4.273 0.377 7.973 1.00 98.19 81 LEU A O 1
ATOM 591 N N . SER A 1 82 ? 5.279 -0.593 6.221 1.00 97.12 82 SER A N 1
ATOM 592 C CA . SER A 1 82 ? 6.203 -1.400 7.023 1.00 97.12 82 SER A CA 1
ATOM 593 C C . SER A 1 82 ? 7.150 -0.526 7.842 1.00 97.12 82 SER A C 1
ATOM 595 O O . SER A 1 82 ? 7.281 -0.752 9.040 1.00 97.12 82 SER A O 1
ATOM 597 N N . ARG A 1 83 ? 7.733 0.519 7.239 1.00 97.56 83 ARG A N 1
ATOM 598 C CA . ARG A 1 83 ? 8.552 1.490 7.983 1.00 97.56 83 ARG A CA 1
ATOM 599 C C . ARG A 1 83 ? 7.748 2.184 9.080 1.00 97.56 83 ARG A C 1
ATOM 601 O O . ARG A 1 83 ? 8.231 2.343 10.193 1.00 97.56 83 ARG A O 1
ATOM 608 N N . PHE A 1 84 ? 6.502 2.553 8.786 1.00 97.88 84 PHE A N 1
ATOM 609 C CA . PHE A 1 84 ? 5.629 3.141 9.794 1.00 97.88 84 PHE A CA 1
ATOM 610 C C . PHE A 1 84 ? 5.419 2.200 10.995 1.00 97.88 84 PHE A C 1
ATOM 612 O O . PHE A 1 84 ? 5.492 2.672 12.126 1.00 97.88 84 PHE A O 1
ATOM 619 N N . CYS A 1 85 ? 5.221 0.891 10.780 1.00 97.50 85 CYS A N 1
ATOM 620 C CA . CYS A 1 85 ? 5.127 -0.102 11.863 1.00 97.50 85 CYS A CA 1
ATOM 621 C C . CYS A 1 85 ? 6.403 -0.192 12.713 1.00 97.50 85 CYS A C 1
ATOM 623 O O . CYS A 1 85 ? 6.313 -0.380 13.923 1.00 97.50 85 CYS A O 1
ATOM 625 N N . GLU A 1 86 ? 7.584 -0.082 12.097 1.00 96.94 86 GLU A N 1
ATOM 626 C CA . GLU A 1 86 ? 8.867 -0.110 12.818 1.00 96.94 86 GLU A CA 1
ATOM 627 C C . GLU A 1 86 ? 8.993 1.073 13.790 1.00 96.94 86 GLU A C 1
ATOM 629 O O . GLU A 1 86 ? 9.534 0.929 14.886 1.00 96.94 86 GLU A O 1
ATOM 634 N N . GLU A 1 87 ? 8.463 2.232 13.400 1.00 96.50 87 GLU A N 1
ATOM 635 C CA . GLU A 1 87 ? 8.497 3.468 14.186 1.00 96.50 87 GLU A CA 1
ATOM 636 C C . GLU A 1 87 ? 7.320 3.583 15.174 1.00 96.50 87 GLU A C 1
ATOM 638 O O . GLU A 1 87 ? 7.421 4.290 16.177 1.00 96.50 87 GLU A O 1
ATOM 643 N N . ASN A 1 88 ? 6.209 2.885 14.913 1.00 96.19 88 ASN A N 1
ATOM 644 C CA . ASN A 1 88 ? 4.951 3.002 15.653 1.00 96.19 88 ASN A CA 1
ATOM 645 C C . ASN A 1 88 ? 4.399 1.608 16.009 1.00 96.19 88 ASN A C 1
ATOM 647 O O . ASN A 1 88 ? 3.618 1.034 15.242 1.00 96.19 88 ASN A O 1
ATOM 651 N N . PRO A 1 89 ? 4.766 1.057 17.182 1.00 95.69 89 PRO A N 1
ATOM 652 C CA . PRO A 1 89 ? 4.210 -0.202 17.671 1.00 95.69 89 PRO A CA 1
ATOM 653 C C . PRO A 1 89 ? 2.685 -0.133 17.846 1.00 95.69 89 PRO A C 1
ATOM 655 O O . PRO A 1 89 ? 2.139 0.920 18.177 1.00 95.69 89 PRO A O 1
ATOM 658 N N . GLY A 1 90 ? 1.998 -1.267 17.689 1.00 97.38 90 GLY A N 1
ATOM 659 C CA . GLY A 1 90 ? 0.535 -1.350 17.799 1.00 97.38 90 GLY A CA 1
ATOM 660 C C . GLY A 1 90 ? -0.204 -1.320 16.459 1.00 97.38 90 GLY A C 1
ATOM 661 O O . GLY A 1 90 ? -1.437 -1.325 16.444 1.00 97.38 90 GLY A O 1
ATOM 662 N N . PHE A 1 91 ? 0.530 -1.302 15.344 1.00 98.38 91 PHE A N 1
ATOM 663 C CA . PHE A 1 91 ? -0.007 -1.364 13.991 1.00 98.38 91 PHE A CA 1
ATOM 664 C C . PHE A 1 91 ? 0.676 -2.460 13.181 1.00 98.38 91 PHE A C 1
ATOM 666 O O . PHE A 1 91 ? 1.879 -2.696 13.307 1.00 98.38 91 PHE A O 1
ATOM 673 N N . ARG A 1 92 ? -0.074 -3.034 12.243 1.00 98.25 92 ARG A N 1
ATOM 674 C CA . ARG A 1 92 ? 0.414 -4.041 11.302 1.00 98.25 92 ARG A CA 1
ATOM 675 C C . ARG A 1 92 ? -0.113 -3.802 9.900 1.00 98.25 92 ARG A C 1
ATOM 677 O O . ARG A 1 92 ? -1.231 -3.324 9.697 1.00 98.25 92 ARG A O 1
ATOM 684 N N . VAL A 1 93 ? 0.685 -4.200 8.917 1.00 98.44 93 VAL A N 1
ATOM 685 C CA . VAL A 1 93 ? 0.232 -4.313 7.530 1.00 98.44 93 VAL A CA 1
ATOM 686 C C . VAL A 1 93 ? -0.605 -5.585 7.401 1.00 98.44 93 VAL A C 1
ATOM 688 O O . VAL A 1 93 ? -0.215 -6.639 7.905 1.00 98.44 93 VAL A O 1
ATOM 691 N N . VAL A 1 94 ? -1.765 -5.502 6.751 1.00 97.94 94 VAL A N 1
ATOM 692 C CA . VAL A 1 94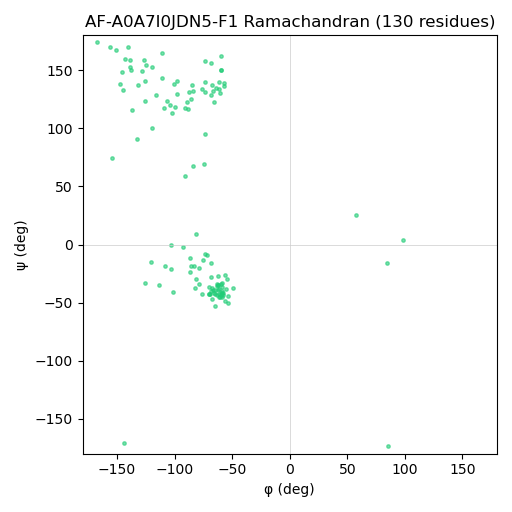 ? -2.600 -6.686 6.497 1.00 97.94 94 VAL A CA 1
ATOM 693 C C . VAL A 1 94 ? -1.930 -7.626 5.494 1.00 97.94 94 VAL A C 1
ATOM 695 O O . VAL A 1 94 ? -1.139 -7.203 4.648 1.00 97.94 94 VAL A O 1
ATOM 698 N N . GLU A 1 95 ? -2.287 -8.907 5.538 1.00 97.69 95 GLU A N 1
ATOM 699 C CA . GLU A 1 95 ? -1.761 -9.884 4.590 1.00 97.69 95 GLU A CA 1
ATOM 700 C C . GLU A 1 95 ? -2.190 -9.572 3.147 1.00 97.69 95 GLU A C 1
ATOM 702 O O . GLU A 1 95 ? -3.361 -9.304 2.848 1.00 97.69 95 GLU A O 1
ATOM 707 N N . GLY A 1 96 ? -1.230 -9.659 2.226 1.00 96.44 96 GLY A N 1
ATOM 708 C CA . GLY A 1 96 ? -1.442 -9.418 0.802 1.00 96.44 96 GLY A CA 1
ATOM 709 C C . GLY A 1 96 ? -1.337 -7.947 0.394 1.00 96.44 96 GLY A C 1
ATOM 710 O O . GLY A 1 96 ? -0.928 -7.074 1.153 1.00 96.44 96 GLY A O 1
ATOM 711 N N . THR A 1 97 ? -1.656 -7.684 -0.873 1.00 97.12 97 THR A N 1
ATOM 712 C CA . THR A 1 97 ? -1.551 -6.356 -1.499 1.00 97.12 97 THR A CA 1
ATOM 713 C C . THR A 1 97 ? -2.692 -6.196 -2.500 1.00 97.12 97 THR A C 1
ATOM 715 O O . THR A 1 97 ? -2.894 -7.095 -3.321 1.00 97.12 97 THR A O 1
ATOM 718 N N . PHE A 1 98 ? -3.405 -5.071 -2.493 1.00 95.44 98 PHE A N 1
ATOM 719 C CA . PHE A 1 98 ? -4.485 -4.817 -3.461 1.00 95.44 98 PHE A CA 1
ATOM 720 C C . PHE A 1 98 ? -3.965 -4.267 -4.797 1.00 95.44 98 PHE A C 1
ATOM 722 O O . PHE A 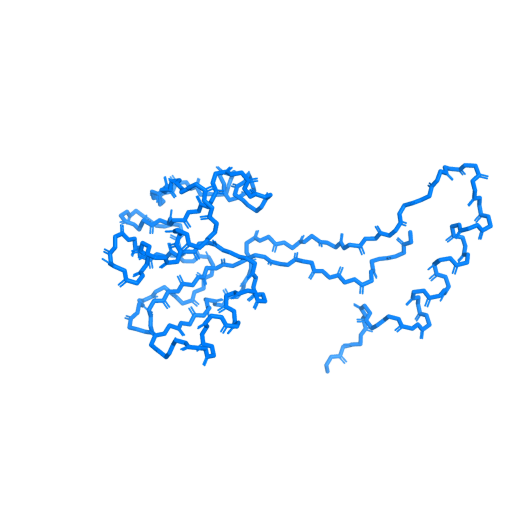1 98 ? -4.652 -4.353 -5.819 1.00 95.44 98 PHE A O 1
ATOM 729 N N . SER A 1 99 ? -2.734 -3.741 -4.805 1.00 95.19 99 SER A N 1
ATOM 730 C CA . SER A 1 99 ? -2.030 -3.281 -6.001 1.00 95.19 99 SER A CA 1
ATOM 731 C C . SER A 1 99 ? -0.604 -3.820 -6.053 1.00 95.19 99 SER A C 1
ATOM 733 O O . SER A 1 99 ? 0.105 -3.823 -5.046 1.00 95.19 99 SER A O 1
ATOM 735 N N . LYS A 1 100 ? -0.193 -4.264 -7.246 1.00 94.75 100 LYS A N 1
ATOM 736 C CA . LYS A 1 100 ? 1.171 -4.674 -7.591 1.00 94.75 100 LYS A CA 1
ATOM 737 C C . LYS A 1 100 ? 1.505 -4.095 -8.962 1.00 94.75 100 LYS A C 1
ATOM 739 O O . LYS A 1 100 ? 0.869 -4.461 -9.950 1.00 94.75 100 LYS A O 1
ATOM 744 N N . VAL A 1 101 ? 2.480 -3.196 -9.023 1.00 91.69 101 VAL A N 1
ATOM 745 C CA . VAL A 1 101 ? 2.901 -2.517 -10.252 1.00 91.69 101 VAL A CA 1
ATOM 746 C C . VAL A 1 101 ? 4.372 -2.837 -10.520 1.00 91.69 101 VAL A C 1
ATOM 748 O O . VAL A 1 101 ? 5.254 -2.229 -9.900 1.00 91.69 101 VAL A O 1
ATOM 751 N N . PRO A 1 102 ? 4.653 -3.780 -11.438 1.00 92.00 102 PRO A N 1
ATOM 752 C CA . PRO A 1 102 ? 6.011 -4.063 -11.878 1.00 92.00 102 PRO A CA 1
ATOM 753 C C . PRO A 1 102 ? 6.634 -2.812 -12.509 1.00 92.00 102 PRO A C 1
ATOM 755 O O . PRO A 1 102 ? 6.027 -2.173 -13.368 1.00 92.00 102 PRO A O 1
ATOM 758 N N . GLN A 1 103 ? 7.843 -2.460 -12.084 1.00 92.25 103 GLN A N 1
ATOM 759 C CA . GLN A 1 103 ? 8.596 -1.324 -12.606 1.00 92.25 103 GLN A CA 1
ATOM 760 C C . GLN A 1 103 ? 9.594 -1.802 -13.649 1.00 92.25 103 GLN A C 1
ATOM 762 O O . GLN A 1 103 ? 10.374 -2.722 -13.401 1.00 92.25 103 GLN A O 1
ATOM 767 N N . ALA A 1 104 ? 9.575 -1.159 -14.812 1.00 93.75 104 ALA A N 1
ATOM 768 C CA . ALA A 1 104 ? 10.448 -1.466 -15.932 1.00 93.75 104 ALA A CA 1
ATOM 769 C C . ALA A 1 104 ? 10.955 -0.178 -16.585 1.00 93.75 104 ALA A C 1
ATOM 771 O O . ALA A 1 104 ? 10.287 0.854 -16.569 1.00 93.75 104 ALA A O 1
ATOM 772 N N . ILE A 1 105 ? 12.131 -0.256 -17.203 1.00 95.00 105 ILE A N 1
ATOM 773 C CA . ILE A 1 105 ? 12.717 0.855 -17.949 1.00 95.00 105 ILE A CA 1
ATOM 774 C C . ILE A 1 105 ? 12.238 0.771 -19.399 1.00 95.00 105 ILE A C 1
ATOM 776 O O . ILE A 1 105 ? 12.442 -0.242 -20.087 1.00 95.00 105 ILE A O 1
ATOM 780 N N . ALA A 1 106 ? 11.603 1.846 -19.863 1.00 94.44 106 ALA A N 1
ATOM 781 C CA . ALA A 1 106 ? 11.177 2.013 -21.245 1.00 94.44 106 ALA A CA 1
ATOM 782 C C . ALA A 1 106 ? 12.197 2.852 -22.024 1.00 94.44 106 ALA A C 1
ATOM 784 O O . ALA A 1 106 ? 12.727 3.841 -21.525 1.00 94.44 106 ALA A O 1
ATOM 785 N N . VAL A 1 107 ? 12.440 2.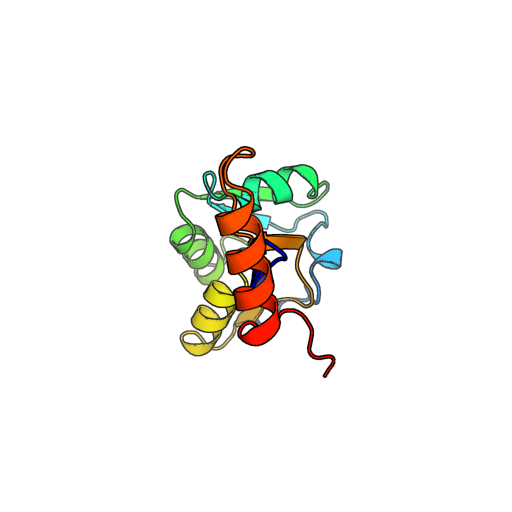467 -23.275 1.00 95.94 107 VAL A N 1
ATOM 786 C CA . VAL A 1 107 ? 13.232 3.245 -24.232 1.00 95.94 107 VAL A CA 1
ATOM 787 C C . VAL A 1 107 ? 12.422 3.454 -25.501 1.00 95.94 107 VAL A C 1
ATOM 789 O O . VAL A 1 107 ? 11.489 2.701 -25.789 1.00 95.94 107 VAL A O 1
ATOM 792 N N . HIS A 1 108 ? 12.781 4.472 -26.282 1.00 96.75 108 HIS A N 1
ATOM 793 C CA . HIS A 1 108 ? 12.143 4.695 -27.573 1.00 96.75 108 HIS A CA 1
ATOM 794 C C . HIS A 1 108 ? 12.292 3.451 -28.462 1.00 96.75 108 HIS A C 1
ATOM 796 O O . HIS A 1 108 ? 13.370 2.863 -28.537 1.00 96.75 108 HIS A O 1
ATOM 802 N N . ARG A 1 109 ? 11.233 3.074 -29.191 1.00 94.19 109 ARG A N 1
ATOM 803 C CA . ARG A 1 109 ? 11.182 1.830 -29.986 1.00 94.19 109 ARG A CA 1
ATOM 804 C C . ARG A 1 109 ? 12.342 1.677 -30.980 1.00 94.19 109 ARG A C 1
ATOM 806 O O . ARG A 1 109 ? 12.737 0.562 -31.296 1.00 94.19 109 ARG A O 1
ATOM 813 N N . ARG A 1 110 ? 12.885 2.787 -31.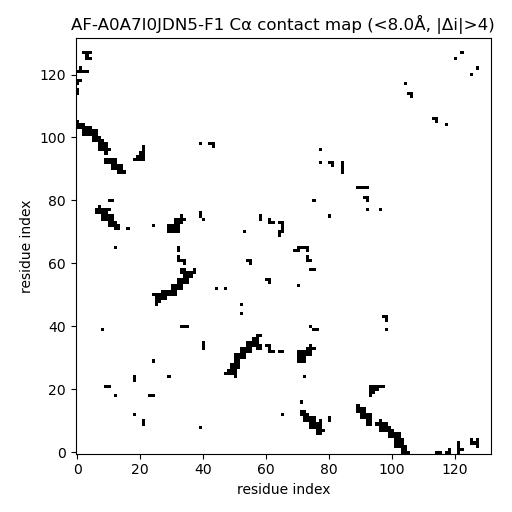490 1.00 97.06 110 ARG A N 1
ATOM 814 C CA . ARG A 1 110 ? 14.026 2.778 -32.429 1.00 97.06 110 ARG A CA 1
ATOM 815 C C . ARG A 1 110 ? 15.377 2.484 -31.755 1.00 97.06 110 ARG A C 1
ATOM 817 O O . ARG A 1 110 ? 16.339 2.181 -32.447 1.00 97.06 110 ARG A O 1
ATOM 824 N N . CYS A 1 111 ? 15.460 2.535 -30.427 1.00 96.94 111 CYS A N 1
ATOM 825 C CA . CYS A 1 111 ? 16.687 2.331 -29.656 1.00 96.94 111 CYS A CA 1
ATOM 826 C C . CYS A 1 111 ? 16.865 0.855 -29.262 1.00 96.94 111 CYS A C 1
ATOM 828 O O . CYS A 1 111 ? 16.941 0.524 -28.078 1.00 96.94 111 CYS A O 1
ATOM 830 N N . ALA A 1 112 ? 16.927 -0.040 -30.253 1.00 95.94 112 ALA A N 1
ATOM 831 C CA . ALA A 1 112 ? 16.992 -1.485 -30.018 1.00 95.94 112 ALA A CA 1
ATOM 832 C C . ALA A 1 112 ? 18.199 -1.899 -29.152 1.00 95.94 112 ALA A C 1
ATOM 834 O O . ALA A 1 112 ? 18.032 -2.653 -28.201 1.00 95.94 112 ALA A O 1
ATOM 835 N N . HIS A 1 113 ? 19.385 -1.333 -29.407 1.00 96.94 113 HIS A N 1
ATOM 836 C CA . HIS A 1 113 ? 20.599 -1.621 -28.630 1.00 96.94 113 HIS A CA 1
ATOM 837 C C . HIS A 1 113 ? 20.448 -1.272 -27.142 1.00 96.94 113 HIS A C 1
ATOM 839 O O . HIS A 1 113 ? 20.805 -2.074 -26.285 1.00 96.94 113 HIS A O 1
ATOM 845 N N . ALA A 1 114 ? 19.859 -0.112 -26.829 1.00 96.44 114 ALA A N 1
ATOM 846 C CA . ALA A 1 114 ? 19.592 0.282 -25.447 1.00 96.44 114 ALA A CA 1
ATOM 847 C C . ALA A 1 114 ? 18.570 -0.655 -24.785 1.00 96.44 114 ALA A C 1
ATOM 849 O O . ALA A 1 114 ? 18.737 -1.032 -23.628 1.00 96.44 114 ALA A O 1
ATOM 850 N N . SER A 1 115 ? 17.536 -1.073 -25.526 1.00 96.31 115 SER A N 1
ATOM 851 C CA . SER A 1 115 ? 16.540 -2.031 -25.033 1.00 96.31 115 SER A CA 1
ATOM 852 C C . SER A 1 115 ? 17.170 -3.377 -24.666 1.00 96.31 115 SER A C 1
ATOM 854 O O . SER A 1 115 ? 16.850 -3.928 -23.610 1.00 96.31 115 SER A O 1
ATOM 856 N N . THR A 1 116 ? 18.056 -3.900 -25.519 1.00 96.44 116 THR A N 1
ATOM 857 C CA . THR A 1 116 ? 18.778 -5.157 -25.270 1.00 96.44 116 THR A CA 1
ATOM 858 C C . THR A 1 116 ? 19.707 -5.018 -24.071 1.00 96.44 116 THR A C 1
ATOM 860 O O . THR A 1 116 ? 19.552 -5.766 -23.111 1.00 96.44 116 THR A O 1
ATOM 863 N N . PHE A 1 117 ? 20.570 -3.996 -24.063 1.00 96.06 117 PHE A N 1
ATOM 864 C CA . PHE A 1 117 ? 21.505 -3.749 -22.964 1.00 96.06 117 PHE A CA 1
ATOM 865 C C . PHE A 1 117 ? 20.798 -3.673 -21.604 1.00 96.06 117 PHE A C 1
ATOM 867 O O . PHE A 1 117 ? 21.169 -4.382 -20.673 1.00 96.06 117 PHE A O 1
ATOM 874 N N . LEU A 1 118 ? 19.738 -2.863 -21.494 1.00 95.88 118 LEU A N 1
ATOM 875 C CA . LEU A 1 118 ? 18.975 -2.726 -20.248 1.00 95.88 118 LEU A CA 1
ATOM 876 C C . LEU A 1 118 ? 18.311 -4.037 -19.826 1.00 95.88 118 LEU A C 1
ATOM 878 O O . LEU A 1 118 ? 18.157 -4.297 -18.635 1.00 95.88 118 LEU A O 1
ATOM 882 N N . SER A 1 119 ? 17.888 -4.852 -20.791 1.00 94.38 119 SER A N 1
ATOM 883 C CA . SER A 1 119 ? 17.262 -6.135 -20.490 1.00 94.38 119 SER A CA 1
ATOM 884 C C . SER A 1 119 ? 18.261 -7.137 -19.932 1.00 94.38 119 SER A C 1
ATOM 886 O O . SER A 1 119 ? 17.948 -7.809 -18.952 1.00 94.38 119 SER A O 1
ATOM 888 N N . ASP A 1 120 ? 19.453 -7.200 -20.514 1.00 95.00 120 ASP A N 1
ATOM 889 C CA . ASP A 1 120 ? 20.509 -8.101 -20.058 1.00 95.00 120 ASP A CA 1
ATOM 8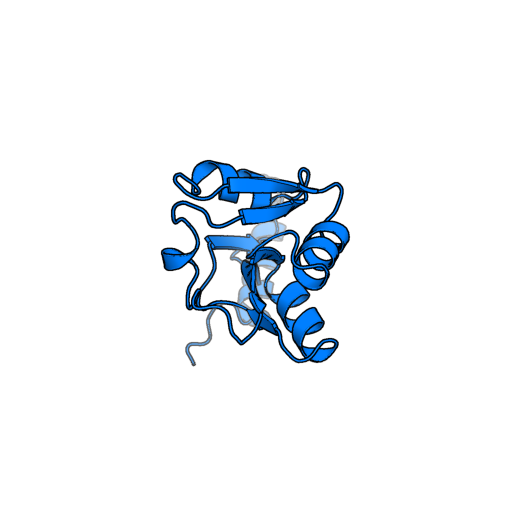90 C C . ASP A 1 120 ? 21.072 -7.651 -18.710 1.00 95.00 120 ASP A C 1
ATOM 892 O O . ASP A 1 120 ? 21.180 -8.461 -17.790 1.00 95.00 120 ASP A O 1
ATOM 896 N N . PHE A 1 121 ? 21.300 -6.345 -18.544 1.00 94.88 121 PHE A N 1
ATOM 897 C CA . PHE A 1 121 ? 21.741 -5.765 -17.278 1.00 94.88 121 PHE A CA 1
ATOM 898 C C . PHE A 1 121 ? 20.781 -6.101 -16.127 1.00 94.88 121 PHE A C 1
ATOM 900 O O . PHE A 1 121 ? 21.212 -6.577 -15.078 1.00 94.88 121 PHE A O 1
ATOM 907 N N . ILE A 1 122 ? 19.471 -5.906 -16.326 1.00 93.75 122 ILE A N 1
ATOM 908 C CA . ILE A 1 122 ? 18.466 -6.197 -15.293 1.00 93.75 122 ILE A CA 1
ATOM 909 C C . ILE A 1 122 ? 18.416 -7.692 -14.976 1.00 93.75 122 ILE A C 1
ATOM 911 O O . ILE A 1 122 ? 18.377 -8.048 -13.804 1.00 93.75 122 ILE A O 1
ATOM 915 N N . ARG A 1 123 ? 18.473 -8.583 -15.973 1.00 91.75 123 ARG A N 1
ATOM 916 C CA . ARG A 1 123 ? 18.499 -10.035 -15.709 1.00 91.75 123 ARG A CA 1
ATOM 917 C C . ARG A 1 123 ? 19.728 -10.468 -14.915 1.00 91.75 123 ARG A C 1
ATOM 919 O O . ARG A 1 123 ? 19.638 -11.400 -14.124 1.00 91.75 123 ARG A O 1
ATOM 926 N N . GLN A 1 124 ? 20.868 -9.824 -15.149 1.00 92.44 124 GLN A N 1
ATOM 927 C CA . GLN A 1 124 ? 22.123 -10.179 -14.497 1.00 92.44 124 GLN A CA 1
ATOM 928 C C . GLN A 1 124 ? 22.223 -9.637 -13.065 1.00 92.44 124 GLN A C 1
ATOM 930 O O . GLN A 1 124 ? 22.825 -10.288 -12.211 1.00 92.44 124 GLN A O 1
ATOM 935 N N . HIS A 1 125 ? 21.652 -8.459 -12.799 1.00 89.50 125 HIS A N 1
ATOM 936 C CA . HIS A 1 125 ? 21.912 -7.717 -11.561 1.00 89.50 125 HIS A CA 1
ATOM 937 C C . HIS A 1 125 ? 20.683 -7.434 -10.697 1.00 89.50 125 HIS A C 1
ATOM 939 O O . HIS A 1 125 ? 20.843 -7.082 -9.529 1.00 89.50 125 HIS A O 1
ATOM 945 N N . CYS A 1 126 ? 19.468 -7.582 -11.221 1.00 81.88 126 CYS A N 1
ATOM 946 C CA . CYS A 1 126 ? 18.250 -7.375 -10.449 1.00 81.88 126 CYS A CA 1
ATOM 947 C C . CYS A 1 126 ? 17.596 -8.722 -10.137 1.00 81.88 126 CYS A C 1
ATOM 949 O O . CYS A 1 126 ? 17.245 -9.494 -11.028 1.00 81.88 126 CYS A O 1
ATOM 951 N N . SER A 1 127 ? 17.394 -8.981 -8.849 1.00 61.97 127 SER A N 1
ATOM 952 C CA . SER A 1 127 ? 16.674 -10.148 -8.337 1.00 61.97 127 SER A CA 1
ATOM 953 C C . SER A 1 127 ? 15.167 -9.979 -8.552 1.00 61.97 127 SER A C 1
ATOM 955 O O . SER A 1 127 ? 14.431 -9.758 -7.598 1.00 61.97 127 SER A O 1
ATOM 957 N N . ALA A 1 128 ? 14.694 -10.024 -9.798 1.00 52.75 128 ALA A N 1
ATOM 958 C CA . ALA A 1 128 ? 13.254 -9.987 -10.058 1.00 52.75 128 ALA A CA 1
ATOM 959 C C . ALA A 1 128 ? 12.574 -11.351 -9.814 1.00 52.75 128 ALA A C 1
ATOM 961 O O . ALA A 1 128 ? 11.380 -11.367 -9.559 1.00 52.75 128 ALA A O 1
ATOM 962 N N . ASP A 1 129 ? 13.328 -12.462 -9.822 1.00 48.16 129 ASP A N 1
ATOM 963 C CA . ASP A 1 129 ? 12.814 -13.831 -9.637 1.00 48.16 129 ASP A CA 1
ATOM 964 C C . ASP A 1 129 ? 13.895 -14.782 -9.069 1.00 48.16 129 ASP A C 1
ATOM 966 O O . ASP A 1 129 ? 14.446 -15.624 -9.782 1.00 48.16 129 ASP A O 1
ATOM 970 N N . LYS A 1 130 ? 14.227 -14.686 -7.776 1.00 36.22 130 LYS A N 1
ATOM 971 C CA . LYS A 1 130 ? 14.749 -15.864 -7.056 1.00 36.22 130 LYS A CA 1
ATOM 972 C C . LYS A 1 130 ? 13.601 -16.418 -6.215 1.00 36.22 130 LYS A C 1
ATOM 974 O O . LYS A 1 130 ? 13.166 -15.701 -5.316 1.00 36.22 130 LYS A O 1
ATOM 979 N N . PRO A 1 131 ? 13.080 -17.624 -6.507 1.00 36.09 131 PRO A N 1
ATOM 980 C CA . PRO A 1 131 ? 12.138 -18.259 -5.601 1.00 36.09 131 PRO A CA 1
ATOM 981 C C . PRO A 1 131 ? 12.853 -18.495 -4.268 1.00 36.09 131 PRO A C 1
ATOM 983 O O . PRO A 1 131 ? 14.015 -18.913 -4.256 1.00 36.09 131 PRO A O 1
ATOM 986 N N . SER A 1 132 ? 12.166 -18.139 -3.185 1.00 38.91 132 SER A N 1
ATOM 987 C CA . SER A 1 132 ? 12.535 -18.445 -1.804 1.00 38.91 132 SER A CA 1
ATOM 988 C C . SER A 1 132 ? 12.765 -19.938 -1.603 1.00 38.91 132 SER A C 1
ATOM 990 O O . SER A 1 132 ? 11.987 -20.726 -2.190 1.00 38.91 132 SER A O 1
#

Solvent-accessible surface area (backbone atoms only — not comparable to full-atom values): 7350 Å² total; per-residue (Å²): 65,66,54,52,49,67,54,40,25,26,39,36,30,49,62,88,50,87,59,60,30,54,90,59,52,57,34,75,86,35,32,35,20,26,16,64,81,41,76,65,38,67,54,45,68,74,68,55,81,47,31,45,79,41,76,27,90,37,59,66,55,12,47,52,31,37,77,68,64,74,28,64,26,19,47,42,44,44,71,62,47,51,53,47,30,77,79,39,82,67,40,41,70,30,47,69,56,84,41,77,45,71,40,59,60,84,69,63,86,87,44,55,68,61,44,50,52,51,30,53,50,36,69,75,73,32,83,61,80,71,85,131